Protein AF-C6GH20-F1 (afdb_monomer_lite)

Foldseek 3Di:
DDDDDDFDADDDPVCVVVNVVRCVVPPDDDDDADPDDPRNVVVD

pLDDT: mean 92.21, std 4.52, range [74.69, 97.12]

Sequence (44 aa):
KYYVTVIDAPGHRDFIKNMITGTSQADCAILIIAAGTGEFEAGL

InterPro domains:
  IPR000795 Translational (tr)-type GTP-binding domain [PF00009] (1-38)
  IPR000795 Translational (tr)-type GTP-binding domain [PR00315] (5-15)
  IPR000795 Translational (tr)-type GTP-binding domain [PR00315] (21-32)
  IPR027417 P-loop containing nucleoside triphosphate hydrolase [G3DSA:3.40.50.300] (1-44)
  IPR027417 P-loop containing nucleoside triphosphate hydrolase [SSF52540] (1-42)
  IPR050100 Translation factor GTPase superfamily members [PTHR23115] (1-43)

Radius of gyration: 13.25 Å; chains: 1; bounding box: 32×28×28 Å

Structure (mmCIF, N/CA/C/O backbone):
data_AF-C6GH20-F1
#
_entry.id   AF-C6GH20-F1
#
loop_
_atom_site.group_PDB
_atom_site.id
_atom_site.type_symbol
_atom_site.label_atom_id
_atom_site.label_alt_id
_atom_site.label_comp_id
_atom_site.label_asym_id
_atom_site.label_entity_id
_atom_site.label_seq_id
_atom_site.pdbx_PDB_ins_code
_atom_site.Cartn_x
_atom_site.Cartn_y
_atom_site.Cartn_z
_atom_site.occupancy
_atom_site.B_iso_or_equiv
_atom_site.auth_seq_id
_atom_site.auth_comp_id
_atom_site.auth_asym_id
_atom_site.auth_atom_id
_atom_site.pdbx_PDB_model_num
ATOM 1 N N . LYS A 1 1 ? -18.280 -13.971 9.365 1.00 74.69 1 LYS A N 1
ATOM 2 C CA . LYS A 1 1 ? -18.298 -13.080 8.178 1.00 74.69 1 LYS A CA 1
ATOM 3 C C . LYS A 1 1 ? -17.287 -11.979 8.459 1.00 74.69 1 LYS A C 1
ATOM 5 O O . LYS A 1 1 ? -17.410 -11.372 9.514 1.00 74.69 1 LYS A O 1
ATOM 10 N N . TYR A 1 2 ? -16.274 -11.800 7.618 1.00 87.94 2 TYR A N 1
ATOM 11 C CA . TYR A 1 2 ? -15.271 -10.748 7.804 1.00 87.94 2 TYR A CA 1
ATOM 12 C C . TYR A 1 2 ? -15.675 -9.522 6.988 1.00 87.94 2 TYR A C 1
ATOM 14 O O . TYR A 1 2 ? -16.191 -9.675 5.880 1.00 87.94 2 TYR A O 1
ATOM 22 N N . TYR A 1 3 ? -15.474 -8.335 7.553 1.00 90.44 3 TYR A N 1
ATOM 23 C CA . TYR A 1 3 ? -15.705 -7.060 6.884 1.00 90.44 3 TYR A CA 1
ATOM 24 C C . TYR A 1 3 ? -14.350 -6.422 6.624 1.00 90.44 3 TYR A C 1
ATOM 26 O O . TYR A 1 3 ? -13.545 -6.300 7.543 1.00 90.44 3 TYR A O 1
ATOM 34 N N . VAL A 1 4 ? -14.099 -6.068 5.370 1.00 93.69 4 VAL A N 1
ATOM 35 C CA . VAL A 1 4 ? -12.856 -5.434 4.937 1.00 93.69 4 VAL A CA 1
ATOM 36 C C . VAL A 1 4 ? -13.234 -4.246 4.069 1.00 93.69 4 VAL A C 1
ATOM 38 O O . VAL A 1 4 ? -14.099 -4.367 3.200 1.00 93.69 4 VAL A O 1
ATOM 41 N N . THR A 1 5 ? -12.582 -3.115 4.313 1.00 93.81 5 THR A N 1
ATOM 42 C CA . THR A 1 5 ? -12.712 -1.900 3.508 1.00 93.81 5 THR A CA 1
ATOM 43 C C . THR A 1 5 ? -11.445 -1.738 2.683 1.00 93.81 5 THR A C 1
ATOM 45 O O . THR A 1 5 ? -10.344 -1.867 3.214 1.00 93.81 5 THR A O 1
ATOM 48 N N . VAL A 1 6 ? -11.597 -1.470 1.387 1.00 93.38 6 VAL A N 1
ATOM 49 C CA . VAL A 1 6 ? -10.474 -1.212 0.478 1.00 93.38 6 VAL A CA 1
ATOM 50 C C . VAL A 1 6 ? -10.358 0.291 0.267 1.00 93.38 6 VAL A C 1
ATOM 52 O O . VAL A 1 6 ? -11.350 0.950 -0.038 1.00 93.38 6 VAL A O 1
ATOM 55 N N . ILE A 1 7 ? -9.146 0.814 0.435 1.00 92.50 7 ILE A N 1
ATOM 56 C CA . ILE A 1 7 ? -8.805 2.216 0.193 1.00 92.50 7 ILE A CA 1
ATOM 57 C C . ILE A 1 7 ? -7.880 2.256 -1.024 1.00 92.50 7 ILE A C 1
ATOM 59 O O . ILE A 1 7 ? -6.850 1.585 -1.028 1.00 92.50 7 ILE A O 1
ATOM 63 N N . ASP A 1 8 ? -8.259 3.020 -2.048 1.00 91.56 8 ASP A N 1
ATOM 64 C CA . ASP A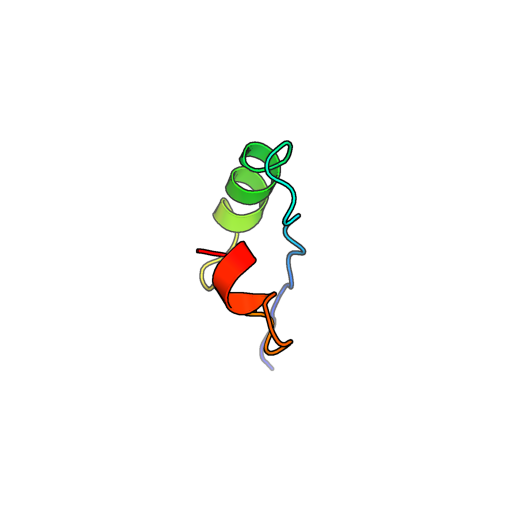 1 8 ? -7.407 3.277 -3.212 1.00 91.56 8 ASP A CA 1
ATOM 65 C C . ASP A 1 8 ? -6.451 4.441 -2.913 1.00 91.56 8 ASP A C 1
ATOM 67 O O . ASP A 1 8 ? -6.877 5.509 -2.460 1.00 91.56 8 ASP A O 1
ATOM 71 N N . ALA A 1 9 ? -5.156 4.225 -3.132 1.00 90.31 9 ALA A N 1
ATOM 72 C CA . ALA A 1 9 ? -4.097 5.168 -2.801 1.00 90.31 9 ALA A CA 1
ATOM 73 C C . ALA A 1 9 ? -3.364 5.616 -4.082 1.00 90.31 9 ALA A C 1
ATOM 75 O O . ALA A 1 9 ? -2.809 4.778 -4.793 1.00 90.31 9 ALA A O 1
ATOM 76 N N . PRO A 1 10 ? -3.311 6.926 -4.389 1.00 92.75 10 PRO A N 1
ATOM 77 C CA . PRO A 1 10 ? -2.742 7.417 -5.643 1.00 92.75 10 PRO A CA 1
ATOM 78 C C . PRO A 1 10 ? -1.215 7.263 -5.679 1.00 92.75 10 PRO A C 1
ATOM 80 O O . PRO A 1 10 ? -0.539 7.641 -4.729 1.00 92.75 10 PRO A O 1
ATOM 83 N N . GLY A 1 11 ? -0.657 6.782 -6.795 1.00 90.94 11 GLY A N 1
ATOM 84 C CA . GLY A 1 11 ? 0.786 6.508 -6.933 1.00 90.94 11 GLY A CA 1
ATOM 85 C C . GLY A 1 11 ? 1.662 7.666 -7.441 1.00 90.94 11 GLY A C 1
ATOM 86 O O . GLY A 1 11 ? 2.885 7.557 -7.430 1.00 90.94 11 GLY A O 1
ATOM 87 N N . HIS A 1 12 ? 1.079 8.779 -7.898 1.00 94.25 12 HIS A N 1
ATOM 88 C CA . HIS A 1 12 ? 1.851 9.914 -8.421 1.00 94.25 12 HIS A CA 1
ATOM 89 C C . HIS A 1 12 ? 2.415 10.780 -7.279 1.00 94.25 12 HIS A C 1
ATOM 91 O O . HIS A 1 12 ? 1.717 11.068 -6.304 1.00 94.25 12 HIS A O 1
ATOM 97 N N . ARG A 1 13 ? 3.669 11.242 -7.417 1.00 92.50 13 ARG A N 1
ATOM 98 C CA . ARG A 1 13 ? 4.428 11.972 -6.374 1.00 92.50 13 ARG A CA 1
ATOM 99 C C . ARG A 1 13 ? 3.691 13.196 -5.818 1.00 92.50 13 ARG A C 1
ATOM 101 O O . ARG A 1 13 ? 3.700 13.429 -4.613 1.00 92.50 13 ARG A O 1
ATOM 108 N N . ASP A 1 14 ? 2.988 13.926 -6.674 1.00 97.12 14 ASP A N 1
ATOM 109 C CA . ASP A 1 14 ? 2.164 15.081 -6.288 1.00 97.12 14 ASP A CA 1
ATOM 110 C C . ASP A 1 14 ? 1.076 14.768 -5.241 1.00 97.12 14 ASP A C 1
ATOM 112 O O . ASP A 1 14 ? 0.653 15.660 -4.505 1.00 97.12 14 ASP A O 1
ATOM 116 N N . PHE A 1 15 ? 0.647 13.508 -5.117 1.00 94.62 15 PHE A N 1
ATOM 117 C CA . PHE A 1 15 ? -0.440 13.094 -4.226 1.00 94.62 15 PHE A CA 1
ATOM 118 C C . PHE A 1 15 ? 0.023 12.308 -2.993 1.00 94.62 15 PHE A C 1
ATOM 120 O O . PHE A 1 15 ? -0.810 11.711 -2.309 1.00 94.62 15 PHE A O 1
ATOM 127 N N . ILE A 1 16 ? 1.314 12.351 -2.637 1.00 94.62 16 ILE A N 1
ATOM 128 C CA . ILE A 1 16 ? 1.847 11.666 -1.441 1.00 94.62 16 ILE A CA 1
ATOM 129 C C . ILE A 1 16 ? 1.057 12.026 -0.172 1.00 94.62 16 ILE A C 1
ATOM 131 O O . ILE A 1 16 ? 0.760 11.158 0.644 1.00 94.62 16 ILE A O 1
ATOM 135 N N . LYS A 1 17 ? 0.654 13.293 -0.006 1.00 95.19 17 LYS A N 1
ATOM 136 C CA . LYS A 1 17 ? -0.149 13.707 1.158 1.00 95.19 17 LYS A CA 1
ATOM 137 C C . LYS A 1 17 ? -1.515 13.019 1.194 1.00 95.19 17 LYS A C 1
ATOM 139 O O . LYS A 1 17 ? -1.932 12.567 2.255 1.00 95.19 17 LYS A O 1
ATOM 144 N N . ASN A 1 18 ? -2.172 12.892 0.042 1.00 94.19 18 ASN A N 1
ATOM 145 C CA . ASN A 1 18 ? -3.468 12.224 -0.064 1.00 94.19 18 ASN A CA 1
ATOM 146 C C . ASN A 1 18 ? -3.334 10.724 0.229 1.00 94.19 18 ASN A C 1
ATOM 148 O O . ASN A 1 18 ? -4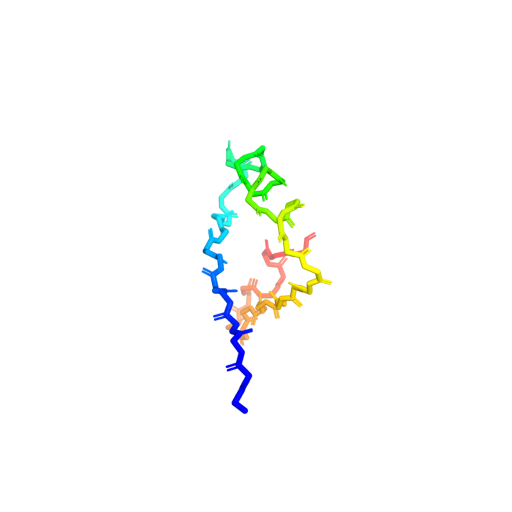.182 10.171 0.926 1.00 94.19 18 ASN A O 1
ATOM 152 N N . MET A 1 19 ? -2.246 10.091 -0.230 1.00 96.06 19 MET A N 1
ATOM 153 C CA . MET A 1 19 ? -1.913 8.712 0.138 1.00 96.06 19 MET A CA 1
ATOM 154 C C . MET A 1 19 ? -1.762 8.570 1.659 1.00 96.06 19 MET A C 1
ATOM 156 O O . MET A 1 19 ? -2.399 7.703 2.242 1.00 96.06 19 MET A O 1
ATOM 160 N N . ILE A 1 20 ? -0.989 9.437 2.325 1.00 94.69 20 ILE A N 1
ATOM 161 C CA . ILE A 1 20 ? -0.782 9.361 3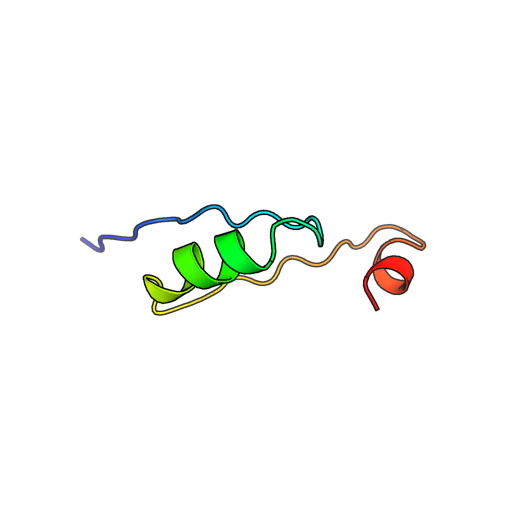.784 1.00 94.69 20 ILE A CA 1
ATOM 162 C C . ILE A 1 20 ? -2.109 9.496 4.547 1.00 94.69 20 ILE A C 1
ATOM 164 O O . ILE A 1 20 ? -2.366 8.721 5.466 1.00 94.69 20 ILE A O 1
ATOM 168 N N . THR A 1 21 ? -2.969 10.445 4.161 1.00 94.94 21 THR A N 1
ATOM 169 C CA . THR A 1 21 ? -4.280 10.649 4.806 1.00 94.94 21 THR A CA 1
ATOM 170 C C . THR A 1 21 ? -5.259 9.496 4.554 1.00 94.94 21 THR A C 1
ATOM 172 O O . THR A 1 21 ? -6.070 9.176 5.423 1.00 94.94 21 THR A O 1
ATOM 175 N N . GLY A 1 22 ? -5.209 8.863 3.380 1.00 91.69 22 GLY A N 1
ATOM 176 C CA . GLY A 1 22 ? -6.008 7.671 3.089 1.00 91.69 22 GLY A CA 1
ATOM 177 C C . GLY A 1 22 ? -5.527 6.457 3.886 1.00 91.69 22 GLY A C 1
ATOM 178 O O . GLY A 1 22 ? -6.314 5.814 4.580 1.00 91.69 22 GLY A O 1
ATOM 179 N N . THR A 1 23 ? -4.222 6.181 3.848 1.00 94.31 23 THR A N 1
ATOM 180 C CA . THR A 1 23 ? -3.616 5.000 4.482 1.00 94.31 23 THR A CA 1
ATOM 181 C C . THR A 1 23 ? -3.617 5.078 6.009 1.00 94.31 23 THR A C 1
ATOM 183 O O . THR A 1 23 ? -3.608 4.039 6.659 1.00 94.31 23 THR A O 1
ATOM 186 N N . SER A 1 24 ? -3.718 6.266 6.619 1.00 94.75 24 SER A N 1
ATOM 187 C CA . SER A 1 24 ? -3.827 6.397 8.083 1.00 94.75 24 SER A CA 1
ATOM 188 C C . SER A 1 24 ? -5.091 5.765 8.685 1.00 94.75 24 SER A C 1
ATOM 190 O O . SER A 1 24 ? -5.197 5.676 9.904 1.00 94.75 24 SER A O 1
ATOM 192 N N . GLN A 1 25 ? -6.066 5.377 7.856 1.00 93.44 25 GLN A N 1
ATOM 193 C CA . GLN A 1 25 ? -7.285 4.672 8.269 1.00 93.44 25 GLN A CA 1
ATOM 194 C C . GLN A 1 25 ? -7.181 3.147 8.102 1.00 93.44 25 GLN A C 1
ATOM 196 O O . GLN A 1 25 ? -8.116 2.437 8.466 1.00 93.44 25 GLN A O 1
ATOM 201 N N . ALA A 1 26 ? -6.091 2.646 7.514 1.00 94.56 26 ALA A N 1
ATOM 202 C CA . ALA A 1 26 ? -5.891 1.232 7.238 1.00 94.56 26 ALA A CA 1
ATOM 203 C C . ALA A 1 26 ? -4.910 0.608 8.236 1.00 94.56 26 ALA A C 1
ATOM 205 O O . ALA A 1 26 ? -3.831 1.142 8.483 1.00 94.56 26 ALA A O 1
ATOM 206 N N . ASP A 1 27 ? -5.255 -0.575 8.741 1.00 95.50 27 ASP A N 1
ATOM 207 C CA . ASP A 1 27 ? -4.372 -1.363 9.611 1.00 95.50 27 ASP A CA 1
ATOM 208 C C . ASP A 1 27 ? -3.342 -2.186 8.816 1.00 95.50 27 ASP A C 1
ATOM 210 O O . ASP A 1 27 ? -2.367 -2.693 9.369 1.00 95.50 27 ASP A O 1
ATOM 214 N N . CYS A 1 28 ? -3.576 -2.378 7.514 1.00 93.12 28 CYS A N 1
ATOM 215 C CA . CYS A 1 28 ? -2.760 -3.197 6.620 1.00 93.12 28 CYS A CA 1
ATOM 216 C C . CYS A 1 28 ? -2.638 -2.533 5.243 1.00 93.12 28 CYS A C 1
ATOM 218 O O . CYS A 1 28 ? -3.574 -1.885 4.777 1.00 93.12 28 CYS A O 1
ATOM 220 N N . ALA A 1 29 ? -1.507 -2.748 4.568 1.00 94.31 29 ALA A N 1
ATOM 221 C CA . ALA A 1 29 ? -1.242 -2.234 3.227 1.00 94.31 29 ALA A CA 1
ATOM 222 C C . ALA A 1 29 ? -0.823 -3.360 2.271 1.00 94.31 29 ALA A C 1
ATOM 224 O O . ALA A 1 29 ? -0.179 -4.328 2.678 1.00 94.31 29 ALA A O 1
ATOM 225 N N . ILE A 1 30 ? -1.173 -3.206 0.993 1.00 93.50 30 ILE A N 1
ATOM 226 C CA . ILE A 1 30 ? -0.726 -4.073 -0.101 1.00 93.50 30 ILE A CA 1
ATOM 227 C C . ILE A 1 30 ? 0.219 -3.254 -0.976 1.00 93.50 30 ILE A C 1
ATOM 229 O O . ILE A 1 30 ? -0.156 -2.193 -1.469 1.00 93.50 30 ILE A O 1
ATOM 233 N N . LEU A 1 31 ? 1.436 -3.756 -1.174 1.00 93.19 31 LEU A N 1
ATOM 234 C CA . LEU A 1 31 ? 2.414 -3.156 -2.074 1.00 93.19 31 LEU A CA 1
ATOM 235 C C . LEU A 1 31 ? 2.339 -3.844 -3.439 1.00 93.19 31 LEU A C 1
ATOM 237 O O . LEU A 1 31 ? 2.503 -5.060 -3.529 1.00 93.19 31 LEU A O 1
ATOM 241 N N . ILE A 1 32 ? 2.107 -3.063 -4.493 1.00 92.62 32 ILE A N 1
ATOM 242 C CA . ILE A 1 32 ? 2.082 -3.541 -5.878 1.00 92.62 32 ILE A CA 1
ATOM 243 C C . ILE A 1 32 ? 3.337 -3.032 -6.579 1.00 92.62 32 ILE A C 1
ATOM 245 O O . ILE A 1 32 ? 3.602 -1.832 -6.574 1.00 92.62 32 ILE A O 1
ATOM 249 N N . ILE A 1 33 ? 4.092 -3.948 -7.184 1.00 91.75 33 ILE A N 1
ATOM 250 C CA . ILE A 1 33 ? 5.320 -3.652 -7.924 1.00 91.75 33 ILE A CA 1
ATOM 251 C C . ILE A 1 33 ? 5.140 -4.105 -9.370 1.00 91.75 33 ILE A C 1
ATOM 253 O O . ILE A 1 33 ? 4.681 -5.221 -9.623 1.00 91.75 33 ILE A O 1
ATOM 257 N N . ALA A 1 34 ? 5.492 -3.233 -10.312 1.00 95.12 34 ALA A N 1
ATOM 258 C CA . ALA A 1 34 ? 5.451 -3.548 -11.731 1.00 95.12 34 ALA A CA 1
ATOM 259 C C . ALA A 1 34 ? 6.557 -4.553 -12.095 1.00 95.12 34 ALA A C 1
ATOM 261 O O . ALA A 1 34 ? 7.700 -4.417 -11.665 1.00 95.12 34 ALA A O 1
ATOM 262 N N . ALA A 1 35 ? 6.202 -5.564 -12.891 1.00 95.44 35 ALA A N 1
ATOM 263 C CA . ALA A 1 35 ? 7.119 -6.609 -13.355 1.00 95.44 35 ALA A CA 1
ATOM 264 C C . ALA A 1 35 ? 7.583 -6.399 -14.811 1.00 95.44 35 ALA A C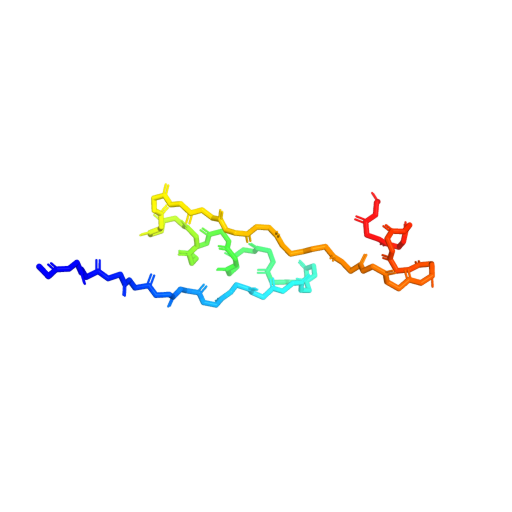 1
ATOM 266 O O . ALA A 1 35 ? 8.241 -7.273 -15.378 1.00 95.44 35 ALA A O 1
ATOM 267 N N . GLY A 1 36 ? 7.215 -5.276 -15.438 1.00 95.00 36 GLY A N 1
ATOM 268 C CA . GLY A 1 36 ? 7.658 -4.926 -16.783 1.00 95.00 36 GLY A CA 1
ATOM 269 C C . GLY A 1 36 ? 9.157 -4.624 -16.837 1.00 95.00 36 GLY A C 1
ATOM 270 O O . GLY A 1 36 ? 9.755 -4.144 -15.873 1.00 95.00 36 GLY A O 1
ATOM 271 N N . THR A 1 37 ? 9.779 -4.896 -17.984 1.00 93.00 37 THR A N 1
ATOM 272 C CA . THR A 1 37 ? 11.196 -4.583 -18.218 1.00 93.00 37 THR A CA 1
ATOM 273 C C . THR A 1 37 ? 11.430 -3.075 -18.117 1.00 93.00 37 THR A C 1
ATOM 275 O O . THR A 1 37 ? 10.824 -2.315 -18.869 1.00 93.00 37 THR A O 1
ATOM 278 N N . GLY A 1 38 ? 12.308 -2.637 -17.212 1.00 91.56 38 GLY A N 1
ATOM 279 C CA . GLY A 1 38 ? 12.600 -1.218 -16.982 1.00 91.56 38 GLY A CA 1
ATOM 280 C C . GLY A 1 38 ? 11.617 -0.506 -16.044 1.00 91.56 38 GLY A C 1
ATOM 281 O O . GLY A 1 38 ? 11.926 0.582 -15.562 1.00 91.56 38 GLY A O 1
ATOM 282 N N . GLU A 1 39 ? 10.446 -1.089 -15.763 1.00 93.44 39 GLU A N 1
ATOM 283 C CA . GLU A 1 39 ? 9.445 -0.488 -14.866 1.00 93.44 39 GLU A CA 1
ATOM 284 C C . GLU A 1 39 ? 9.807 -0.685 -13.393 1.00 93.44 39 GLU A C 1
ATOM 286 O O . GLU A 1 39 ? 9.546 0.191 -12.569 1.00 93.44 39 GLU A O 1
ATOM 291 N N . PHE A 1 40 ? 10.444 -1.812 -13.063 1.00 91.69 40 PHE A N 1
ATOM 292 C CA . PHE A 1 40 ? 10.961 -2.061 -11.721 1.00 91.69 40 PHE A CA 1
ATOM 293 C C . PHE A 1 40 ? 12.062 -1.055 -11.361 1.00 91.69 40 PHE A C 1
ATOM 295 O O . PHE A 1 40 ? 12.021 -0.441 -10.296 1.00 91.69 40 PHE A O 1
ATOM 302 N N . GLU A 1 41 ? 13.009 -0.833 -12.272 1.00 92.62 41 GLU A N 1
ATOM 303 C CA . GLU A 1 41 ? 14.119 0.102 -12.093 1.00 92.62 41 GLU A CA 1
ATOM 304 C C . GLU A 1 41 ? 13.655 1.562 -12.048 1.00 92.62 41 GLU A C 1
ATOM 306 O O . GLU A 1 41 ? 14.255 2.364 -11.341 1.00 92.62 41 GLU A O 1
ATOM 311 N N . ALA A 1 42 ? 12.582 1.916 -12.763 1.00 89.38 42 ALA A N 1
ATOM 312 C CA . ALA A 1 42 ? 11.986 3.252 -12.698 1.00 89.38 42 ALA A CA 1
ATOM 313 C C . ALA A 1 42 ? 11.277 3.542 -11.357 1.00 89.38 42 ALA A C 1
ATOM 315 O O . ALA A 1 42 ? 11.031 4.707 -11.033 1.00 89.38 42 ALA A O 1
ATOM 316 N N . GLY A 1 43 ? 10.913 2.493 -10.610 1.00 82.31 43 GLY A N 1
ATOM 317 C CA . GLY A 1 43 ? 10.279 2.579 -9.293 1.00 82.31 43 GLY A CA 1
ATOM 318 C C . GLY A 1 43 ? 11.251 2.608 -8.106 1.00 82.31 43 GLY A C 1
ATOM 319 O O . GLY A 1 43 ? 10.795 2.838 -6.984 1.00 82.31 43 GLY A O 1
ATOM 320 N N . LEU A 1 44 ? 12.547 2.372 -8.346 1.00 74.75 44 LEU A N 1
ATOM 321 C CA . LEU A 1 44 ? 13.651 2.508 -7.381 1.00 74.75 44 L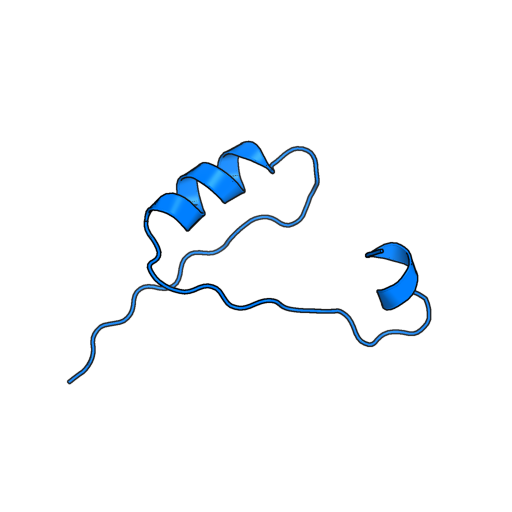EU A CA 1
ATOM 322 C C . LEU A 1 44 ? 14.065 3.979 -7.205 1.00 74.75 44 LEU A C 1
ATOM 324 O O . LEU A 1 44 ? 14.362 4.354 -6.048 1.00 74.75 44 LEU A O 1
#

Organism: Trichoderma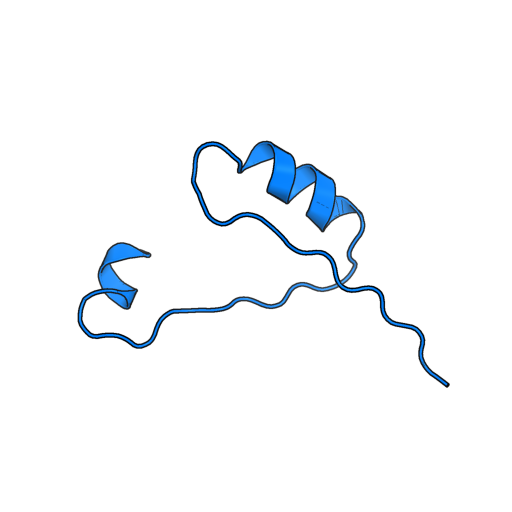 asperellum (NCBI:txid101201)

Secondary structure (DSSP, 8-state):
-----------SGGGHHHHHHHHTT-S--------STTHHHHT-